Protein AF-A0AAE3E2X2-F1 (afdb_monomer_lite)

Organism: NCBI:txid2981768

pLDDT: mean 77.32, std 13.77, range [42.22, 92.19]

Secondary structure (DSSP, 8-state):
------GGG----S-HHHHHHHH-TTS-HHHHHHHHHHHHHHHTTS---------

Sequence (55 aa):
MTQTVDISKIQLTDDTLTNIQIMAPLLSKEDQCKVYGMLFGILCRIPDSQPQKTA

Foldseek 3Di:
DDDDDPPVPDDDDPDPLVSLCSVCVVDDPVVSVVVVVVVCVVVVPPPCPDPPPDD

Structure (mmCIF, N/CA/C/O backbone):
data_AF-A0AAE3E2X2-F1
#
_entry.id   AF-A0AAE3E2X2-F1
#
loop_
_atom_site.group_PDB
_atom_site.id
_atom_site.type_symbol
_atom_site.label_atom_id
_atom_site.label_alt_id
_atom_site.label_comp_id
_atom_site.label_asym_id
_atom_site.label_entity_id
_atom_site.label_seq_id
_atom_site.pdbx_PDB_ins_code
_atom_site.Cartn_x
_atom_site.Cartn_y
_atom_site.Cartn_z
_atom_site.occupancy
_atom_site.B_iso_or_equiv
_atom_site.auth_seq_id
_atom_site.auth_comp_id
_atom_site.auth_asym_id
_atom_site.auth_atom_id
_atom_site.pdbx_PDB_model_num
ATOM 1 N N . MET A 1 1 ? 7.361 -13.165 -16.282 1.00 42.22 1 MET A N 1
ATOM 2 C CA . MET A 1 1 ? 6.700 -14.195 -15.453 1.00 42.22 1 MET A CA 1
ATOM 3 C C . MET A 1 1 ? 5.626 -13.498 -14.638 1.00 42.22 1 MET A C 1
ATOM 5 O O . MET A 1 1 ? 5.969 -12.635 -13.844 1.00 42.22 1 MET A O 1
ATOM 9 N N . THR A 1 2 ? 4.351 -13.783 -14.880 1.00 51.81 2 THR A N 1
ATOM 10 C CA . THR A 1 2 ? 3.230 -13.186 -14.137 1.00 51.81 2 THR A CA 1
ATOM 11 C C . THR A 1 2 ? 2.945 -14.075 -12.930 1.00 51.81 2 THR A C 1
ATOM 13 O O . THR A 1 2 ? 2.390 -15.159 -13.089 1.00 51.81 2 THR A O 1
ATOM 16 N N . GLN A 1 3 ? 3.387 -13.675 -11.733 1.00 60.59 3 GLN A N 1
ATOM 17 C CA . GLN A 1 3 ? 2.997 -14.372 -10.504 1.00 60.59 3 GLN A CA 1
ATOM 18 C C . GLN A 1 3 ? 1.508 -14.126 -10.258 1.00 60.59 3 GLN A C 1
ATOM 20 O O . GLN A 1 3 ? 1.068 -12.987 -10.119 1.00 60.59 3 GLN A O 1
ATOM 25 N N . THR A 1 4 ? 0.726 -15.200 -10.249 1.00 65.31 4 THR A N 1
ATOM 26 C CA . THR A 1 4 ? -0.692 -15.167 -9.894 1.00 65.31 4 THR A CA 1
ATOM 27 C C . THR A 1 4 ? -0.785 -15.187 -8.371 1.00 65.31 4 THR A C 1
ATOM 29 O O . THR A 1 4 ? -0.359 -16.154 -7.742 1.00 65.31 4 THR A O 1
ATOM 32 N N . VAL A 1 5 ? -1.279 -14.105 -7.768 1.00 69.75 5 VAL A N 1
ATOM 33 C CA . VAL A 1 5 ? -1.464 -14.028 -6.312 1.00 69.75 5 VAL A CA 1
ATOM 34 C C . VAL A 1 5 ? -2.749 -14.773 -5.946 1.00 69.75 5 VAL A C 1
ATOM 36 O O . VAL A 1 5 ? -3.837 -14.386 -6.365 1.00 69.75 5 VAL A O 1
ATOM 39 N N . ASP A 1 6 ? -2.617 -15.853 -5.178 1.00 76.81 6 ASP A N 1
ATOM 40 C CA . ASP A 1 6 ? -3.741 -16.609 -4.616 1.00 76.81 6 ASP A CA 1
ATOM 41 C C . ASP A 1 6 ? -4.314 -15.854 -3.405 1.00 76.81 6 ASP A C 1
ATOM 43 O O . ASP A 1 6 ? -3.773 -15.910 -2.298 1.00 76.81 6 ASP A O 1
ATOM 47 N N . ILE A 1 7 ? -5.395 -15.105 -3.639 1.00 71.81 7 ILE A N 1
ATOM 48 C CA . ILE A 1 7 ? -6.008 -14.200 -2.654 1.00 71.81 7 ILE A CA 1
ATOM 49 C C . ILE A 1 7 ? -6.476 -14.957 -1.403 1.00 71.81 7 ILE A C 1
ATOM 51 O O . ILE A 1 7 ? -6.394 -14.425 -0.299 1.00 71.81 7 ILE A O 1
ATOM 55 N N . SER A 1 8 ? -6.896 -16.219 -1.541 1.00 76.94 8 SER A N 1
ATOM 56 C CA . SER A 1 8 ? -7.395 -17.038 -0.428 1.00 76.94 8 SER A CA 1
ATOM 57 C C . SER A 1 8 ? -6.328 -17.372 0.620 1.00 76.94 8 SER A C 1
ATOM 59 O O . SER A 1 8 ? -6.666 -17.849 1.701 1.00 76.94 8 SER A O 1
ATOM 61 N N . LYS A 1 9 ? -5.047 -17.128 0.321 1.00 81.31 9 LYS A N 1
ATOM 62 C CA . LYS A 1 9 ? -3.918 -17.340 1.239 1.00 81.31 9 LYS A CA 1
ATOM 63 C C . LYS A 1 9 ? -3.367 -16.047 1.834 1.00 81.31 9 LYS A C 1
ATOM 65 O O . LYS A 1 9 ? -2.437 -16.111 2.638 1.00 81.31 9 LYS A O 1
ATOM 70 N N . ILE A 1 10 ? -3.899 -14.887 1.443 1.00 78.81 10 ILE A N 1
ATOM 71 C CA . ILE A 1 10 ? -3.455 -13.599 1.974 1.00 78.81 10 ILE A CA 1
ATOM 72 C C . ILE A 1 10 ? -3.911 -13.496 3.430 1.00 78.81 10 ILE A C 1
ATOM 74 O O . ILE A 1 10 ? -5.103 -13.435 3.720 1.00 78.81 10 ILE A O 1
ATOM 78 N N . GLN A 1 11 ? -2.946 -13.466 4.346 1.00 81.38 11 GLN A N 1
ATOM 79 C CA . GLN A 1 11 ? -3.183 -13.160 5.752 1.00 81.38 11 GLN A CA 1
ATOM 80 C C . GLN A 1 11 ? -2.889 -11.680 5.972 1.00 81.38 11 GLN A C 1
ATOM 82 O O . GLN A 1 11 ? -1.739 -11.254 5.878 1.00 81.38 11 GLN A O 1
ATOM 87 N N . LEU A 1 12 ? -3.941 -10.903 6.215 1.00 83.06 12 LEU A N 1
ATOM 88 C CA . LEU A 1 12 ? -3.827 -9.494 6.576 1.00 83.06 12 LEU A CA 1
ATOM 89 C C . LEU A 1 12 ? -3.564 -9.358 8.081 1.00 83.06 12 LEU A C 1
ATOM 91 O O . LEU A 1 12 ? -3.925 -10.229 8.871 1.00 83.06 12 LEU A O 1
ATOM 95 N N . THR A 1 13 ? -2.928 -8.259 8.463 1.00 88.06 13 THR A N 1
ATOM 96 C CA . THR A 1 13 ? -2.642 -7.865 9.844 1.00 88.06 13 THR A CA 1
ATOM 97 C C . THR A 1 13 ? -3.502 -6.662 10.243 1.00 88.06 13 THR A C 1
ATOM 99 O O . THR A 1 13 ? -4.239 -6.112 9.423 1.00 88.06 13 THR A O 1
ATOM 102 N N . ASP A 1 14 ? -3.388 -6.208 11.491 1.00 87.81 14 ASP A N 1
ATOM 103 C CA . ASP A 1 14 ? -4.030 -4.962 11.940 1.00 87.81 14 ASP A CA 1
ATOM 104 C C . ASP A 1 14 ? -3.293 -3.700 11.445 1.00 87.81 14 ASP A C 1
ATOM 106 O O . ASP A 1 14 ? -3.788 -2.581 11.582 1.00 87.81 14 ASP A O 1
ATOM 110 N N . ASP A 1 15 ? -2.108 -3.861 10.844 1.00 87.88 15 ASP A N 1
ATOM 111 C CA . ASP A 1 15 ? -1.309 -2.756 10.330 1.00 87.88 15 ASP A CA 1
ATOM 112 C C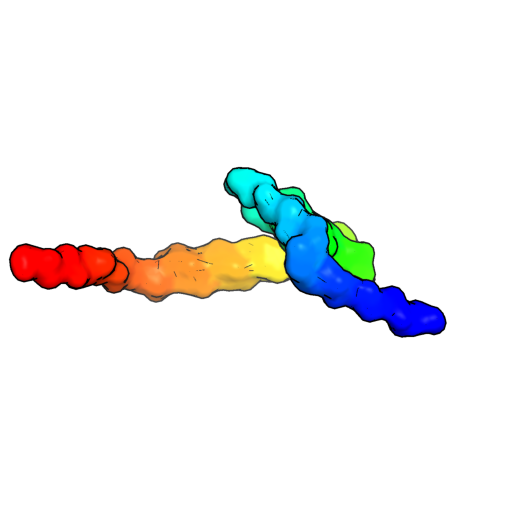 . ASP A 1 15 ? -1.595 -2.512 8.842 1.00 87.88 15 ASP A C 1
ATOM 114 O O . ASP A 1 15 ? -1.268 -3.307 7.956 1.0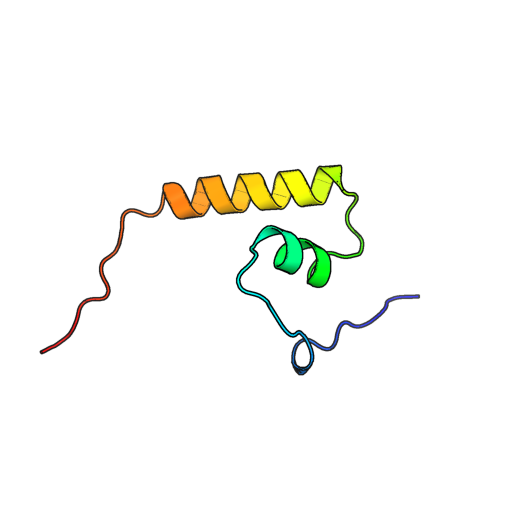0 87.88 15 ASP A O 1
ATOM 118 N N . THR A 1 16 ? -2.198 -1.359 8.553 1.00 85.12 16 THR A N 1
ATOM 119 C CA . THR A 1 16 ? -2.626 -0.998 7.192 1.00 85.12 16 THR A CA 1
ATOM 120 C C . THR A 1 16 ? -1.447 -0.891 6.222 1.00 85.12 16 THR A C 1
ATOM 122 O O . THR A 1 16 ? -1.576 -1.270 5.058 1.00 85.12 16 THR A O 1
ATOM 125 N N . LEU A 1 17 ? -0.286 -0.409 6.676 1.00 83.81 17 LEU A N 1
ATOM 126 C CA . LEU A 1 17 ? 0.890 -0.278 5.815 1.00 83.81 17 LEU A CA 1
ATOM 127 C C . LEU A 1 17 ? 1.452 -1.654 5.423 1.00 83.81 17 LEU A C 1
ATOM 129 O O . LEU A 1 17 ? 1.746 -1.890 4.251 1.00 83.81 17 LEU A O 1
ATOM 133 N N . THR A 1 18 ? 1.532 -2.575 6.379 1.00 86.44 18 THR A N 1
ATOM 134 C CA . THR A 1 18 ? 1.928 -3.974 6.172 1.00 86.44 18 THR A CA 1
ATOM 135 C C . THR A 1 18 ? 0.979 -4.669 5.195 1.00 86.44 18 THR A C 1
ATOM 137 O O . THR A 1 18 ? 1.426 -5.343 4.269 1.00 86.44 18 THR A O 1
ATOM 140 N N . ASN A 1 19 ? -0.328 -4.433 5.313 1.00 87.81 19 ASN A N 1
ATOM 141 C CA . ASN A 1 19 ? -1.318 -4.977 4.379 1.00 87.81 19 ASN A CA 1
ATOM 142 C C . ASN A 1 19 ? -1.122 -4.484 2.941 1.00 87.81 19 ASN A C 1
ATOM 144 O O . ASN A 1 19 ? -1.202 -5.275 2.001 1.00 87.81 19 ASN A O 1
ATOM 148 N N . ILE A 1 20 ? -0.801 -3.202 2.752 1.00 87.00 20 ILE A N 1
ATOM 149 C CA . ILE A 1 20 ? -0.495 -2.649 1.424 1.00 87.00 20 ILE A CA 1
ATOM 150 C C . ILE A 1 20 ? 0.760 -3.305 0.838 1.00 87.00 20 ILE A C 1
ATOM 152 O O . ILE A 1 20 ? 0.787 -3.612 -0.351 1.00 87.00 20 ILE A O 1
ATOM 156 N N . GLN A 1 21 ? 1.779 -3.571 1.656 1.00 84.50 21 GLN A N 1
ATOM 157 C CA . GLN A 1 21 ? 2.998 -4.253 1.210 1.00 84.50 21 GLN A CA 1
ATOM 158 C C . GLN A 1 21 ? 2.730 -5.699 0.778 1.00 84.50 21 GLN A C 1
ATOM 160 O O . GLN A 1 21 ? 3.272 -6.144 -0.233 1.00 84.50 21 GLN A O 1
ATOM 165 N N . ILE A 1 22 ? 1.867 -6.412 1.508 1.00 85.38 22 ILE A N 1
ATOM 166 C CA . ILE A 1 22 ? 1.460 -7.785 1.178 1.00 85.38 22 ILE A CA 1
ATOM 167 C C . ILE A 1 22 ? 0.661 -7.816 -0.131 1.00 85.38 22 ILE A C 1
ATOM 169 O O . ILE A 1 22 ? 0.881 -8.686 -0.972 1.00 85.38 22 ILE A O 1
ATOM 173 N N . MET A 1 23 ? -0.262 -6.869 -0.317 1.00 84.50 23 MET A N 1
ATOM 174 C CA . MET A 1 23 ? -1.172 -6.854 -1.467 1.00 84.50 23 MET A CA 1
ATOM 175 C C . MET A 1 23 ? -0.570 -6.222 -2.727 1.00 84.50 23 MET A C 1
ATOM 177 O O . MET A 1 23 ? -0.982 -6.560 -3.836 1.00 84.50 23 MET A O 1
ATOM 181 N N . ALA A 1 24 ? 0.404 -5.322 -2.582 1.00 85.50 24 ALA A N 1
ATOM 182 C CA . ALA A 1 24 ? 1.047 -4.621 -3.689 1.00 85.50 24 ALA A CA 1
ATOM 183 C C . ALA A 1 24 ? 2.586 -4.761 -3.655 1.00 85.50 24 ALA A C 1
ATOM 185 O O . ALA A 1 24 ? 3.307 -3.755 -3.628 1.00 85.50 24 ALA A O 1
ATOM 186 N N . PRO A 1 25 ? 3.122 -5.997 -3.703 1.00 82.69 25 PRO A N 1
ATOM 187 C CA . PRO A 1 25 ? 4.559 -6.249 -3.567 1.00 82.69 25 PRO A CA 1
ATOM 188 C C . PRO A 1 25 ? 5.378 -5.758 -4.770 1.00 82.69 25 PRO A C 1
ATOM 190 O O . PRO A 1 25 ? 6.590 -5.606 -4.673 1.00 82.69 25 PRO A O 1
ATOM 193 N N . LEU A 1 26 ? 4.724 -5.515 -5.911 1.00 87.19 26 LEU A N 1
ATOM 194 C CA . LEU A 1 26 ? 5.360 -5.026 -7.138 1.00 87.19 26 LEU A CA 1
ATOM 195 C C . LEU A 1 26 ? 5.485 -3.498 -7.187 1.00 87.19 26 LEU A C 1
ATOM 197 O O . LEU A 1 26 ? 6.105 -2.968 -8.108 1.00 87.19 26 LEU A O 1
ATOM 201 N N . LEU A 1 27 ? 4.882 -2.787 -6.232 1.00 87.06 27 LEU A N 1
ATOM 202 C CA . LEU A 1 27 ? 5.008 -1.339 -6.140 1.00 87.06 27 LEU A CA 1
ATOM 203 C C . LEU A 1 27 ? 6.314 -0.951 -5.450 1.00 87.06 27 LEU A C 1
ATOM 205 O O . LEU A 1 27 ? 6.778 -1.616 -4.524 1.00 87.06 27 LEU A O 1
ATOM 209 N N . SER A 1 28 ? 6.878 0.178 -5.877 1.00 91.88 28 SER A N 1
ATOM 210 C CA . SER A 1 28 ? 7.972 0.807 -5.146 1.00 91.88 28 SER A CA 1
ATOM 211 C C . SER A 1 28 ? 7.492 1.258 -3.762 1.00 91.88 28 SER A C 1
ATOM 213 O O . SER A 1 28 ? 6.302 1.498 -3.544 1.00 91.88 28 SER A O 1
ATOM 215 N N . LYS A 1 29 ? 8.422 1.444 -2.820 1.00 87.88 29 LYS A N 1
ATOM 216 C CA . LYS A 1 29 ? 8.090 1.975 -1.489 1.00 87.88 29 LYS A CA 1
ATOM 217 C C . LYS A 1 29 ? 7.384 3.334 -1.571 1.00 87.88 29 LYS A C 1
ATOM 219 O O . LYS A 1 29 ? 6.469 3.598 -0.800 1.00 87.88 29 LYS A O 1
ATOM 224 N N . GLU A 1 30 ? 7.794 4.183 -2.512 1.00 91.81 30 GLU A N 1
ATOM 225 C CA . GLU A 1 30 ? 7.160 5.483 -2.737 1.00 91.81 30 GLU A CA 1
ATOM 226 C C . GLU A 1 30 ? 5.703 5.321 -3.191 1.00 91.81 30 GLU A C 1
ATOM 228 O O . GLU A 1 30 ? 4.809 5.990 -2.672 1.00 91.81 30 GLU A O 1
ATOM 233 N N . ASP A 1 31 ? 5.439 4.390 -4.107 1.00 92.19 31 ASP A N 1
ATOM 234 C CA . ASP A 1 31 ? 4.089 4.155 -4.618 1.00 92.19 31 ASP A CA 1
ATOM 235 C C . ASP A 1 31 ? 3.188 3.463 -3.588 1.00 92.19 31 ASP A C 1
ATOM 237 O O . ASP A 1 31 ? 2.005 3.788 -3.493 1.00 92.19 31 ASP A O 1
ATOM 241 N N . GLN A 1 32 ? 3.743 2.599 -2.735 1.00 88.38 32 GLN A N 1
ATOM 242 C CA . GLN A 1 32 ? 3.027 2.052 -1.577 1.00 88.38 32 GLN A CA 1
ATOM 243 C C . GLN A 1 32 ? 2.595 3.162 -0.602 1.00 88.38 32 GLN A C 1
ATOM 245 O O . GLN A 1 32 ? 1.457 3.157 -0.129 1.00 88.38 32 GLN A O 1
ATOM 250 N N . CYS A 1 33 ? 3.446 4.166 -0.356 1.00 87.94 33 CYS A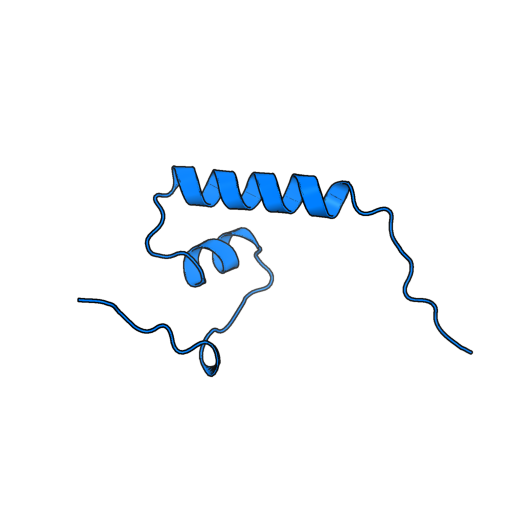 N 1
ATOM 251 C CA . CYS A 1 33 ? 3.082 5.334 0.454 1.00 87.94 33 CYS A CA 1
ATOM 252 C C . CYS A 1 33 ? 1.969 6.175 -0.193 1.00 87.94 33 CYS A C 1
ATOM 254 O O . CYS A 1 33 ? 1.088 6.670 0.512 1.00 87.94 33 CYS A O 1
ATOM 256 N N . LYS A 1 34 ? 1.966 6.320 -1.527 1.00 90.69 34 LYS A N 1
ATOM 257 C CA . LYS A 1 34 ? 0.880 7.009 -2.249 1.00 90.69 34 LYS A CA 1
ATOM 258 C C . LYS A 1 34 ? -0.449 6.274 -2.077 1.00 90.69 34 LYS A C 1
ATOM 260 O O . LYS A 1 34 ? -1.457 6.915 -1.791 1.00 90.69 34 LYS A O 1
ATOM 265 N N . VAL A 1 35 ? -0.451 4.943 -2.195 1.00 89.38 35 VAL A N 1
ATOM 266 C CA . VAL A 1 35 ? -1.641 4.107 -1.951 1.00 89.38 35 VAL A CA 1
ATOM 267 C C . VAL A 1 35 ? -2.156 4.286 -0.524 1.00 89.38 35 VAL A C 1
ATOM 269 O O . VAL A 1 35 ? -3.351 4.508 -0.338 1.00 89.38 35 VAL A O 1
ATOM 272 N N . TYR A 1 36 ? -1.262 4.279 0.467 1.00 88.19 36 TYR A N 1
ATOM 273 C CA . TYR A 1 36 ? -1.622 4.539 1.861 1.00 88.19 36 TYR A CA 1
ATOM 274 C C . TYR A 1 36 ? -2.273 5.921 2.044 1.00 88.19 36 TYR A C 1
ATOM 276 O O . TYR A 1 36 ? -3.347 6.032 2.633 1.00 88.19 36 TYR A O 1
ATOM 284 N N . GLY A 1 37 ? -1.669 6.975 1.484 1.00 88.56 37 GLY A N 1
ATOM 285 C CA . GLY A 1 37 ? -2.213 8.334 1.551 1.00 88.56 37 GLY A CA 1
ATOM 286 C C . GLY A 1 37 ? -3.575 8.479 0.865 1.00 88.56 37 GLY A C 1
ATOM 287 O O . GLY A 1 37 ? -4.460 9.154 1.390 1.00 88.56 37 GLY A O 1
ATOM 288 N N . MET A 1 38 ? -3.775 7.811 -0.276 1.00 89.62 38 MET A N 1
ATOM 289 C CA . MET A 1 38 ? -5.066 7.781 -0.972 1.00 89.62 38 MET A CA 1
ATOM 290 C C . MET A 1 38 ? -6.141 7.071 -0.145 1.00 89.62 38 MET A C 1
ATOM 292 O O . MET A 1 38 ? -7.233 7.614 0.010 1.00 89.62 38 MET A O 1
ATOM 296 N N . LEU A 1 39 ? -5.829 5.902 0.427 1.00 86.75 39 LEU A N 1
ATOM 297 C CA . LEU A 1 39 ? -6.731 5.170 1.323 1.00 86.75 39 LEU A CA 1
ATOM 298 C C . LEU A 1 39 ? -7.161 6.035 2.507 1.00 86.75 39 LEU A C 1
ATOM 300 O O . LEU A 1 39 ? -8.353 6.158 2.769 1.00 86.75 39 LEU A O 1
ATOM 304 N N . PHE A 1 40 ? -6.208 6.690 3.169 1.00 85.31 40 PHE A N 1
ATOM 305 C CA . PHE A 1 40 ? -6.499 7.5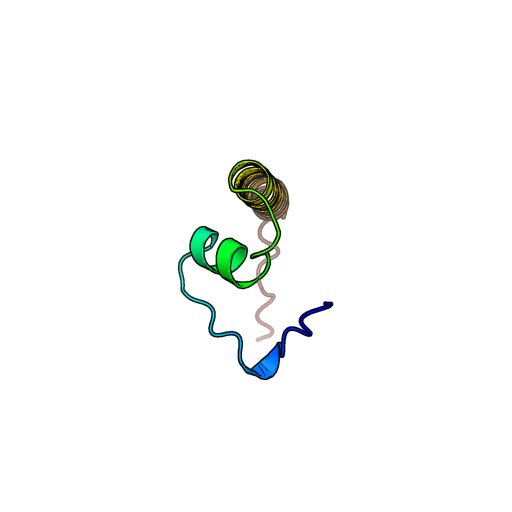90 4.281 1.00 85.31 40 PHE A CA 1
ATOM 306 C C . PHE A 1 40 ? -7.391 8.762 3.848 1.00 85.31 40 PHE A C 1
ATOM 308 O O . PHE A 1 40 ? -8.399 9.048 4.486 1.00 85.31 40 PHE A O 1
ATOM 315 N N . GLY A 1 41 ? -7.078 9.405 2.719 1.00 85.00 41 GLY A N 1
ATOM 316 C CA . GLY A 1 41 ? -7.873 10.511 2.184 1.00 85.00 41 GLY A CA 1
ATOM 317 C C . GLY A 1 41 ? -9.304 10.122 1.801 1.00 85.00 41 GLY A C 1
ATOM 318 O O . GLY A 1 41 ? -10.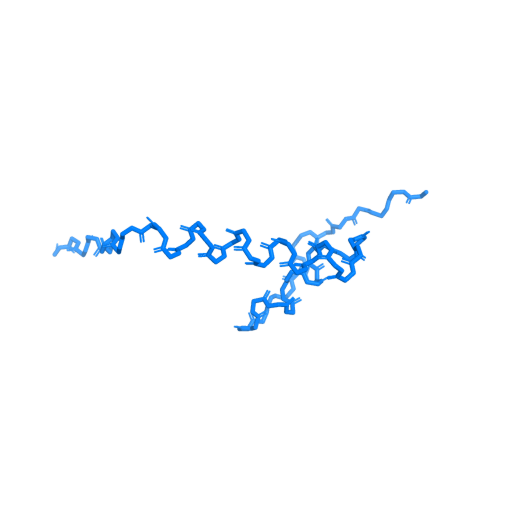207 10.944 1.937 1.00 85.00 41 GLY A O 1
ATOM 319 N N . ILE A 1 42 ? -9.523 8.885 1.347 1.00 85.12 42 ILE A N 1
ATOM 320 C CA . ILE A 1 42 ? -10.857 8.347 1.053 1.00 85.12 42 ILE A CA 1
ATOM 321 C C . ILE A 1 42 ? -11.586 8.025 2.357 1.00 85.12 42 ILE A C 1
ATOM 323 O O . ILE A 1 42 ? -12.673 8.546 2.581 1.00 85.12 42 ILE A O 1
ATOM 327 N N . LEU A 1 43 ? -10.983 7.219 3.235 1.00 81.06 43 LEU A N 1
ATOM 328 C CA . LEU A 1 43 ? -11.614 6.749 4.471 1.00 81.06 43 LEU A CA 1
ATOM 329 C C . LEU A 1 43 ? -11.949 7.898 5.426 1.00 81.06 43 LEU A C 1
ATOM 331 O O . LEU A 1 43 ? -13.055 7.943 5.948 1.00 81.06 43 LEU A O 1
ATOM 335 N N . CYS A 1 44 ? -11.060 8.881 5.587 1.00 78.25 44 CYS A N 1
ATOM 336 C CA . CYS A 1 44 ? -11.327 10.057 6.422 1.00 78.25 44 CYS A CA 1
ATOM 337 C C . CYS A 1 44 ? -12.370 11.013 5.827 1.00 78.25 44 CYS A C 1
ATOM 339 O O . CYS A 1 44 ? -12.828 11.923 6.516 1.00 78.25 44 CYS A O 1
ATOM 341 N N . ARG A 1 45 ? -12.722 10.852 4.547 1.00 72.31 45 ARG A N 1
ATOM 342 C CA . ARG A 1 45 ? -13.779 11.625 3.883 1.00 72.31 45 ARG A CA 1
ATOM 343 C C . ARG A 1 45 ? -15.102 10.885 3.796 1.00 72.31 45 ARG A C 1
ATOM 345 O O . ARG A 1 45 ? -16.088 11.509 3.411 1.00 72.31 45 ARG A O 1
ATOM 352 N N . ILE A 1 46 ? -15.144 9.602 4.141 1.00 64.69 46 ILE A N 1
ATOM 353 C CA . ILE A 1 46 ? -16.404 8.896 4.326 1.00 64.69 46 ILE A CA 1
ATOM 354 C C . ILE A 1 46 ? -16.933 9.373 5.684 1.00 64.69 46 ILE A C 1
ATOM 356 O O . ILE A 1 46 ? -16.329 9.039 6.703 1.00 64.69 46 ILE A O 1
ATOM 360 N N . PRO A 1 47 ? -17.998 10.199 5.738 1.00 60.28 47 PRO A N 1
ATOM 361 C CA . PRO A 1 47 ? -18.640 10.483 7.014 1.00 60.28 47 PRO A CA 1
ATOM 362 C C . PRO A 1 47 ? -19.050 9.141 7.611 1.00 60.28 47 PRO A C 1
ATOM 364 O O . PRO A 1 47 ? -19.532 8.297 6.849 1.00 60.28 47 PRO A O 1
ATOM 367 N N . ASP A 1 48 ? -18.845 8.949 8.920 1.00 61.03 48 ASP A N 1
ATOM 368 C CA . ASP A 1 48 ? -19.260 7.751 9.655 1.00 61.03 48 ASP A CA 1
ATOM 369 C C . ASP A 1 48 ? -20.722 7.451 9.328 1.00 61.03 48 ASP A C 1
ATOM 371 O O . ASP A 1 48 ? -21.658 7.950 9.956 1.00 61.03 48 ASP A O 1
ATOM 375 N N . SER A 1 49 ? -20.929 6.644 8.295 1.00 59.06 49 SER A N 1
ATOM 376 C CA . SER A 1 49 ? -22.225 6.121 7.929 1.00 59.06 49 SER A CA 1
ATOM 377 C C . SER A 1 49 ? -22.403 4.996 8.920 1.00 59.06 49 SER A C 1
ATOM 379 O O . SER A 1 49 ? -22.000 3.862 8.671 1.00 59.06 49 SER A O 1
ATOM 381 N N . GLN A 1 50 ? -22.844 5.391 10.116 1.00 59.97 50 GLN A N 1
ATOM 382 C CA . GLN A 1 50 ? -23.105 4.522 11.248 1.00 59.97 50 GLN A CA 1
ATOM 383 C C . GLN A 1 50 ? -23.743 3.232 10.727 1.00 59.97 50 GLN A C 1
ATOM 385 O O . GLN A 1 50 ? -24.697 3.318 9.945 1.00 59.97 50 GLN A O 1
ATOM 390 N N . PRO A 1 51 ? -23.264 2.044 11.133 1.00 54.53 51 PRO A N 1
ATOM 391 C CA . PRO A 1 51 ? -23.998 0.829 10.850 1.00 54.53 51 PRO A CA 1
ATOM 392 C C . PRO A 1 51 ? -25.371 1.004 11.491 1.00 54.53 51 PRO A C 1
ATOM 394 O O . PRO A 1 51 ? -25.496 1.097 12.713 1.00 54.53 51 PRO A O 1
ATOM 397 N N . GLN A 1 52 ? -26.400 1.120 10.656 1.00 52.06 52 GLN A N 1
ATOM 398 C CA . GLN A 1 52 ? -27.780 1.164 11.091 1.00 52.06 52 GLN A CA 1
ATOM 399 C C . GLN A 1 52 ? -28.062 -0.184 11.764 1.00 52.06 52 GLN A C 1
ATOM 401 O O . GLN A 1 52 ? -28.393 -1.166 11.103 1.00 52.06 52 GLN A O 1
ATOM 406 N N . LYS A 1 53 ? -2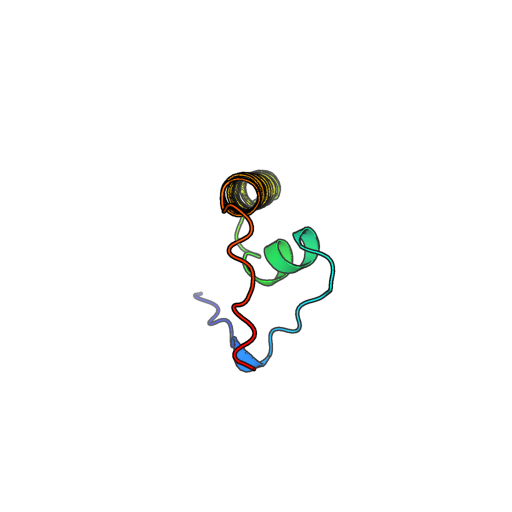7.859 -0.254 13.087 1.00 53.41 53 LYS A N 1
ATOM 407 C CA . LYS A 1 53 ? -28.381 -1.333 13.923 1.00 53.41 53 LYS A CA 1
ATOM 408 C C . LYS A 1 53 ? -29.893 -1.289 13.760 1.00 53.41 53 LYS A C 1
ATOM 410 O O . LYS A 1 53 ? -30.558 -0.419 14.316 1.00 53.41 53 LYS A O 1
ATOM 415 N N . THR A 1 54 ? -30.417 -2.185 12.938 1.00 48.16 54 THR A N 1
ATOM 416 C CA . THR A 1 54 ? -31.828 -2.542 12.975 1.00 48.16 54 THR A CA 1
ATOM 417 C C . THR A 1 54 ? -32.062 -3.283 14.290 1.00 48.16 54 THR A C 1
ATOM 419 O O . THR A 1 54 ? -31.287 -4.170 14.654 1.00 48.16 54 THR A O 1
ATOM 422 N N . ALA A 1 55 ? -33.031 -2.768 15.047 1.00 48.47 55 ALA A N 1
ATOM 423 C CA . ALA A 1 55 ? -33.464 -3.254 16.353 1.00 48.47 55 ALA A CA 1
ATOM 424 C C . ALA A 1 55 ? -34.170 -4.611 16.262 1.00 48.47 55 ALA A C 1
ATOM 426 O O . ALA A 1 55 ? -34.737 -4.902 15.183 1.00 48.47 55 ALA A O 1
#

Radius of gyration: 15.07 Å; chains: 1; bounding box: 42×29×32 Å